Protein AF-A0A7V5TQ21-F1 (afdb_monomer)

Structure (mmCIF, N/CA/C/O backbone):
data_AF-A0A7V5TQ21-F1
#
_entry.id   AF-A0A7V5TQ21-F1
#
loop_
_atom_site.group_PDB
_atom_site.id
_atom_site.type_symbol
_atom_site.label_atom_id
_atom_site.label_alt_id
_atom_site.label_comp_id
_atom_site.label_asym_id
_atom_site.label_entity_id
_atom_site.label_seq_id
_atom_site.pdbx_PDB_ins_code
_atom_site.Cartn_x
_atom_site.Cartn_y
_atom_site.Cartn_z
_atom_site.occupancy
_atom_site.B_iso_or_equiv
_atom_site.auth_seq_id
_atom_site.auth_comp_id
_atom_site.auth_asym_id
_atom_site.auth_atom_id
_atom_site.pdbx_PDB_model_num
ATOM 1 N N . MET A 1 1 ? -26.745 21.039 -50.184 1.00 44.84 1 MET A N 1
ATOM 2 C CA . MET A 1 1 ? -26.927 20.369 -48.879 1.00 44.84 1 MET A CA 1
ATOM 3 C C . MET A 1 1 ? -27.118 21.454 -47.841 1.00 44.84 1 MET A C 1
ATOM 5 O O . MET A 1 1 ? -26.270 22.330 -47.755 1.00 44.84 1 MET A O 1
ATOM 9 N N . ILE A 1 2 ? -28.263 21.457 -47.163 1.00 44.75 2 ILE A N 1
ATOM 10 C CA . ILE A 1 2 ? -28.636 22.463 -46.163 1.00 44.75 2 ILE A CA 1
ATOM 11 C C . ILE A 1 2 ? -28.359 21.824 -44.801 1.00 44.75 2 ILE A C 1
ATOM 13 O O . ILE A 1 2 ? -28.894 20.752 -44.529 1.00 44.75 2 ILE A O 1
ATOM 17 N N . TYR A 1 3 ? -27.494 22.431 -43.990 1.00 41.62 3 TYR A N 1
ATOM 18 C CA . TYR A 1 3 ? -27.211 21.963 -42.631 1.00 41.62 3 TYR A CA 1
ATOM 19 C C . TYR A 1 3 ? -28.225 22.568 -41.651 1.00 41.62 3 TYR A C 1
ATOM 21 O O . TYR A 1 3 ? -28.534 23.758 -41.734 1.00 41.62 3 TYR A O 1
ATOM 29 N N . LEU A 1 4 ? -28.755 21.742 -40.744 1.00 55.69 4 LEU A N 1
ATOM 30 C CA . LEU A 1 4 ? -29.615 22.168 -39.635 1.00 55.69 4 LEU A CA 1
ATOM 31 C C . LEU A 1 4 ? -28.774 22.829 -38.522 1.00 55.69 4 LEU A C 1
ATOM 33 O O . LEU A 1 4 ? -27.624 22.436 -38.316 1.00 55.69 4 LEU A O 1
ATOM 37 N N . PRO A 1 5 ? -29.322 23.816 -37.788 1.00 48.81 5 PRO A N 1
ATOM 38 C CA . PRO A 1 5 ? -28.590 24.536 -36.754 1.00 48.81 5 PRO A CA 1
ATOM 39 C C . PRO A 1 5 ? -28.497 23.677 -35.487 1.00 48.81 5 PRO A C 1
ATOM 41 O O . PRO A 1 5 ? -29.486 23.503 -34.780 1.00 48.81 5 PRO A O 1
ATOM 44 N N . GLY A 1 6 ? -27.315 23.134 -35.194 1.00 55.47 6 GLY A N 1
ATOM 45 C CA . GLY A 1 6 ? -27.081 22.434 -33.926 1.00 55.47 6 GLY A CA 1
ATOM 46 C C . GLY A 1 6 ? -25.850 21.538 -33.871 1.00 55.47 6 GLY A C 1
ATOM 47 O O . GLY A 1 6 ? -25.291 21.369 -32.796 1.00 55.47 6 GLY A O 1
ATOM 48 N N . GLU A 1 7 ? -25.373 21.022 -35.000 1.00 51.03 7 GLU A N 1
ATOM 49 C CA . GLU A 1 7 ? -24.188 20.159 -35.021 1.00 51.03 7 GLU A CA 1
ATOM 50 C C . GLU A 1 7 ? -23.176 20.728 -36.010 1.00 51.03 7 GLU A C 1
ATOM 52 O O . GLU A 1 7 ? -23.220 20.477 -37.215 1.00 51.03 7 GLU A O 1
ATOM 57 N N . ALA A 1 8 ? -22.272 21.561 -35.491 1.00 57.22 8 ALA A N 1
ATOM 58 C CA . ALA A 1 8 ? -21.038 21.849 -36.200 1.00 57.22 8 ALA A CA 1
ATOM 59 C C . ALA A 1 8 ? -20.280 20.518 -36.369 1.00 57.22 8 ALA A C 1
ATOM 61 O O . ALA A 1 8 ? -20.129 19.799 -35.379 1.00 57.22 8 ALA A O 1
ATOM 62 N N . PRO A 1 9 ? -19.815 20.159 -37.579 1.00 56.31 9 PRO A N 1
ATOM 63 C CA . PRO A 1 9 ? -18.968 18.987 -37.734 1.00 56.31 9 PRO A CA 1
ATOM 64 C C . PRO A 1 9 ? -17.712 19.191 -36.883 1.00 56.31 9 PRO A C 1
ATOM 66 O O . PRO A 1 9 ? -17.062 20.234 -36.992 1.00 56.31 9 PRO A O 1
ATOM 69 N N . GLU A 1 10 ? -17.406 18.222 -36.012 1.00 54.66 10 GLU A N 1
ATOM 70 C CA . GLU A 1 10 ? -16.180 18.235 -35.212 1.00 54.66 10 GLU A CA 1
ATOM 71 C C . GLU A 1 10 ? -14.998 18.519 -36.148 1.00 54.66 10 GLU A C 1
ATOM 73 O O . GLU A 1 10 ? -14.803 17.844 -37.164 1.00 54.66 10 GLU A O 1
ATOM 78 N N . SER A 1 11 ? -14.241 19.575 -35.843 1.00 54.72 11 SER A N 1
ATOM 79 C CA . SER A 1 11 ? -13.080 19.961 -36.636 1.00 54.72 11 SER A CA 1
ATOM 80 C C . SER A 1 11 ? -12.112 18.782 -36.709 1.00 54.72 11 SER A C 1
ATOM 82 O O . SER A 1 11 ? -11.866 18.111 -35.706 1.00 54.72 11 SER A O 1
ATOM 84 N N . ALA A 1 12 ? -11.496 18.551 -37.871 1.00 55.75 12 ALA A N 1
ATOM 85 C CA . ALA A 1 12 ? -10.450 17.536 -38.023 1.00 55.75 12 ALA A CA 1
ATOM 86 C C . ALA A 1 12 ? -9.319 17.698 -36.980 1.00 55.75 12 ALA A C 1
ATOM 88 O O . ALA A 1 12 ? -8.661 16.724 -36.618 1.00 55.75 12 ALA A O 1
ATOM 89 N N . ALA A 1 13 ? -9.134 18.912 -36.444 1.00 55.78 13 ALA A N 1
ATOM 90 C CA . ALA A 1 13 ? -8.206 19.195 -35.355 1.00 55.78 13 ALA A CA 1
ATOM 91 C C . ALA A 1 13 ? -8.653 18.626 -33.992 1.00 55.78 13 ALA A C 1
ATOM 93 O O . ALA A 1 13 ? -7.802 18.207 -33.208 1.00 55.78 13 ALA A O 1
ATOM 94 N N . ASP A 1 14 ? -9.955 18.577 -33.703 1.00 57.03 14 ASP A N 1
ATOM 95 C CA . ASP A 1 14 ? -10.492 18.025 -32.451 1.00 57.03 14 ASP A CA 1
ATOM 96 C C . ASP A 1 14 ? -10.516 16.493 -32.479 1.00 57.03 14 ASP A C 1
ATOM 98 O O . ASP A 1 14 ? -10.143 15.847 -31.497 1.00 57.03 14 ASP A O 1
ATOM 102 N N . LEU A 1 15 ? -10.814 15.903 -33.642 1.00 56.75 15 LEU A N 1
ATOM 103 C CA . LEU A 1 15 ? -10.627 14.469 -33.889 1.00 56.75 15 LEU A CA 1
ATOM 104 C C . LEU A 1 15 ? -9.149 14.067 -33.772 1.00 56.75 15 LEU A C 1
ATOM 106 O O . LEU A 1 15 ? -8.842 13.055 -33.144 1.00 56.75 15 LEU A O 1
ATOM 110 N N . GLY A 1 16 ? -8.233 14.885 -34.303 1.00 53.00 16 GLY A N 1
ATOM 111 C CA . GLY A 1 16 ? -6.788 14.672 -34.193 1.00 53.00 16 GLY A CA 1
ATOM 112 C C . GLY A 1 16 ? -6.287 14.706 -32.748 1.00 53.00 16 GLY A C 1
ATOM 113 O O . GLY A 1 16 ? -5.560 13.808 -32.335 1.00 53.00 16 GLY A O 1
ATOM 114 N N . LYS A 1 17 ? -6.729 15.677 -31.938 1.00 57.66 17 LYS A N 1
ATOM 115 C CA . LYS A 1 17 ? -6.376 15.755 -30.507 1.00 57.66 17 LYS A CA 1
ATOM 116 C C . LYS A 1 17 ? -6.920 14.576 -29.703 1.00 57.66 17 LYS A C 1
ATOM 118 O O . LYS A 1 17 ? -6.204 14.042 -28.865 1.00 57.66 17 LYS A O 1
ATOM 123 N N . LYS A 1 18 ? -8.155 14.150 -29.981 1.00 54.09 18 LYS A N 1
ATOM 124 C CA . LYS A 1 18 ? -8.818 13.020 -29.309 1.00 54.09 18 LYS A CA 1
ATOM 125 C C . LYS A 1 18 ? -8.227 11.667 -29.715 1.00 54.09 18 LYS A C 1
ATOM 127 O O . LYS A 1 18 ? -8.205 10.739 -28.910 1.00 54.09 18 LYS A O 1
ATOM 132 N N . ALA A 1 19 ? -7.745 11.548 -30.953 1.00 55.03 19 ALA A N 1
ATOM 133 C CA . ALA A 1 19 ? -7.009 10.382 -31.431 1.00 55.03 19 ALA A CA 1
ATOM 134 C C . ALA A 1 19 ? -5.595 10.335 -30.839 1.00 55.03 19 ALA A C 1
ATOM 136 O O . ALA A 1 19 ? -5.189 9.290 -30.344 1.00 55.03 19 ALA A O 1
ATOM 137 N N . LEU A 1 20 ? -4.883 11.467 -30.805 1.00 51.78 20 LEU A N 1
ATOM 138 C CA . LEU A 1 20 ? -3.565 11.568 -30.175 1.00 51.78 20 LEU A CA 1
ATOM 139 C C . LEU A 1 20 ? -3.631 11.291 -28.672 1.00 51.78 20 LEU A C 1
ATOM 141 O O . LEU A 1 20 ? -2.821 10.514 -28.190 1.00 51.78 20 LEU A O 1
ATOM 145 N N . SER A 1 21 ? -4.622 11.819 -27.943 1.00 52.25 21 SER A N 1
ATOM 146 C CA . SER A 1 21 ? -4.799 11.484 -26.523 1.00 52.25 21 SER A CA 1
ATOM 147 C C . SER A 1 21 ? -5.076 9.994 -26.320 1.00 52.25 21 SER A C 1
ATOM 149 O O . SER A 1 21 ? -4.562 9.409 -25.384 1.00 52.25 21 SER A O 1
ATOM 151 N N . LYS A 1 22 ? -5.817 9.348 -27.232 1.00 52.22 22 LYS A N 1
ATOM 152 C CA . LYS A 1 22 ? -6.052 7.894 -27.200 1.00 52.22 22 LYS A CA 1
ATOM 153 C C . LYS A 1 22 ? -4.806 7.057 -27.494 1.00 52.22 22 LYS A C 1
ATOM 155 O O . LYS A 1 22 ? -4.718 5.949 -26.988 1.00 52.22 22 LYS A O 1
ATOM 160 N N . ILE A 1 23 ? -3.903 7.557 -28.338 1.00 50.41 23 ILE A N 1
ATOM 161 C CA . ILE A 1 23 ? -2.644 6.885 -28.695 1.00 50.41 23 ILE A CA 1
ATOM 162 C C . ILE A 1 23 ? -1.596 7.095 -27.594 1.00 50.41 23 ILE A C 1
ATOM 164 O O . ILE A 1 23 ? -0.849 6.176 -27.299 1.00 50.41 23 ILE A O 1
ATOM 168 N N . LEU A 1 24 ? -1.569 8.272 -26.962 1.00 52.09 24 LEU A N 1
ATOM 169 C CA . LEU A 1 24 ? -0.703 8.566 -25.816 1.00 52.09 24 LEU A CA 1
ATOM 170 C C . LEU A 1 24 ? -1.164 7.884 -24.513 1.00 52.09 24 LEU A C 1
ATOM 172 O O . LEU A 1 24 ? -0.324 7.605 -23.668 1.00 52.09 24 LEU A O 1
ATOM 176 N N . ASP A 1 25 ? -2.463 7.606 -24.345 1.00 52.41 25 ASP A N 1
ATOM 177 C CA . ASP A 1 25 ? -3.004 6.904 -23.162 1.00 52.41 25 ASP A CA 1
ATOM 178 C C . ASP A 1 25 ? -2.969 5.367 -23.270 1.00 52.41 25 ASP A C 1
ATOM 180 O O . ASP A 1 25 ? -3.323 4.682 -22.308 1.00 52.41 25 ASP A O 1
ATOM 184 N N . GLN A 1 26 ? -2.595 4.800 -24.420 1.00 46.12 26 GLN A N 1
ATOM 185 C CA . GLN A 1 26 ? -2.420 3.354 -24.554 1.00 46.12 26 GLN A CA 1
ATOM 186 C C . GLN A 1 26 ? -0.938 3.013 -24.395 1.00 46.12 26 GLN A C 1
ATOM 188 O O . GLN A 1 26 ? -0.157 3.386 -25.274 1.00 46.12 26 GLN A O 1
ATOM 193 N N . PRO A 1 27 ? -0.531 2.303 -23.323 1.00 48.00 27 PRO A N 1
ATOM 194 C CA . PRO A 1 27 ? 0.806 1.742 -23.289 1.00 48.00 27 PRO A CA 1
ATOM 195 C C . PRO A 1 27 ? 0.923 0.788 -24.489 1.00 48.00 27 PRO A C 1
ATOM 197 O O . PRO A 1 27 ? 0.002 -0.004 -24.732 1.00 48.00 27 PRO A O 1
ATOM 200 N N . PRO A 1 28 ? 1.976 0.893 -25.316 1.00 51.97 28 PRO A N 1
ATOM 201 C CA . PRO A 1 28 ? 2.191 -0.052 -26.401 1.00 51.97 28 PRO A CA 1
ATOM 202 C C . PRO A 1 28 ? 2.168 -1.471 -25.822 1.00 51.97 28 PRO A C 1
ATOM 204 O O . PRO A 1 28 ? 2.768 -1.717 -24.787 1.00 51.97 28 PRO A O 1
ATOM 207 N N . GLU A 1 29 ? 1.526 -2.434 -26.491 1.00 51.28 29 GLU A N 1
ATOM 208 C CA . GLU A 1 29 ? 1.431 -3.849 -26.055 1.00 51.28 29 GLU A CA 1
ATOM 209 C C . GLU A 1 29 ? 2.797 -4.511 -25.726 1.00 51.28 29 GLU A C 1
ATOM 211 O O . GLU A 1 29 ? 2.863 -5.611 -25.174 1.00 51.28 29 GLU A O 1
ATOM 216 N N . TYR A 1 30 ? 3.901 -3.842 -26.067 1.00 51.03 30 TYR A N 1
ATOM 217 C CA . TYR A 1 30 ? 5.268 -4.180 -25.683 1.00 51.03 30 TYR A CA 1
ATOM 218 C C . TYR A 1 30 ? 5.549 -4.015 -24.177 1.00 51.03 30 TYR A C 1
ATOM 220 O O . TYR A 1 30 ? 6.369 -4.749 -23.621 1.00 51.03 30 TYR A O 1
ATOM 228 N N . ASP A 1 31 ? 4.838 -3.107 -23.517 1.00 62.75 31 ASP A N 1
ATOM 229 C CA . ASP A 1 31 ? 5.055 -2.726 -22.126 1.00 62.75 31 ASP A CA 1
ATOM 230 C C . ASP A 1 31 ? 4.474 -3.734 -21.137 1.00 62.75 31 ASP A C 1
ATOM 232 O O . ASP A 1 31 ? 5.078 -3.987 -20.100 1.00 62.75 31 ASP A O 1
ATOM 236 N N . ASP A 1 32 ? 3.368 -4.401 -21.475 1.00 70.81 32 ASP A N 1
ATOM 237 C CA . ASP A 1 32 ? 2.7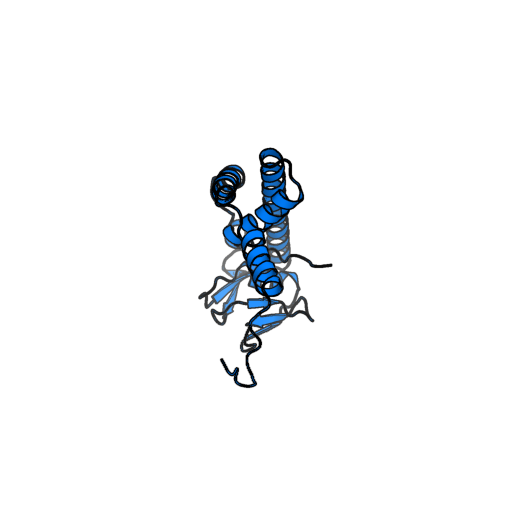15 -5.355 -20.572 1.00 70.81 32 ASP A CA 1
ATOM 238 C C . ASP A 1 32 ? 3.597 -6.566 -20.247 1.00 70.81 32 ASP A C 1
ATOM 240 O O . ASP A 1 32 ? 3.682 -6.989 -19.092 1.00 70.81 32 ASP A O 1
ATOM 244 N N . ARG A 1 33 ? 4.302 -7.103 -21.250 1.00 77.81 33 ARG A N 1
ATOM 245 C CA . ARG A 1 33 ? 5.232 -8.231 -21.060 1.00 77.81 33 ARG A CA 1
ATOM 246 C C . ARG A 1 33 ? 6.456 -7.826 -20.253 1.00 77.81 33 ARG A C 1
ATOM 248 O O . ARG A 1 33 ? 6.966 -8.620 -19.463 1.00 77.81 33 ARG A O 1
ATOM 255 N N . LEU A 1 34 ? 6.940 -6.604 -20.471 1.00 80.56 34 LEU A N 1
ATOM 256 C CA . LEU A 1 34 ? 8.032 -6.046 -19.688 1.00 80.56 34 LEU A CA 1
ATOM 257 C C . LEU A 1 34 ? 7.596 -5.869 -18.232 1.00 80.56 34 LEU A C 1
ATOM 259 O O . LEU A 1 34 ? 8.331 -6.244 -17.322 1.00 80.56 34 LEU A O 1
ATOM 263 N N . LEU A 1 35 ? 6.376 -5.380 -18.023 1.00 80.56 35 LEU A N 1
ATOM 264 C CA . LEU A 1 35 ? 5.775 -5.214 -16.711 1.00 80.56 35 LEU A CA 1
ATOM 265 C C . LEU A 1 35 ? 5.662 -6.554 -15.984 1.00 80.56 35 LEU A C 1
ATOM 267 O O . LEU A 1 35 ? 6.130 -6.670 -14.859 1.00 80.56 35 LEU A O 1
ATOM 271 N N . GLU A 1 36 ? 5.104 -7.584 -16.624 1.00 82.06 36 GLU A N 1
ATOM 272 C CA . GLU A 1 36 ? 5.009 -8.932 -16.046 1.00 82.06 36 GLU A CA 1
ATOM 273 C C . GLU A 1 36 ? 6.383 -9.495 -15.677 1.00 82.06 36 GLU A C 1
ATOM 275 O O . GLU A 1 36 ? 6.550 -10.067 -14.597 1.00 82.06 36 GLU A O 1
ATOM 280 N N . LYS A 1 37 ? 7.386 -9.279 -16.535 1.00 83.44 37 LYS A N 1
ATOM 281 C CA . LYS A 1 37 ? 8.762 -9.687 -16.259 1.00 83.44 37 LYS A CA 1
ATOM 282 C C . LYS A 1 37 ? 9.310 -8.979 -15.020 1.00 83.44 37 LYS A C 1
ATOM 284 O O . LYS A 1 37 ? 9.765 -9.651 -14.098 1.00 83.44 37 LYS A O 1
ATOM 289 N N . VAL A 1 38 ? 9.210 -7.652 -14.956 1.00 84.00 38 VAL A N 1
ATOM 290 C CA . VAL A 1 38 ? 9.663 -6.869 -13.796 1.00 84.00 38 VAL A CA 1
ATOM 291 C C . VAL A 1 38 ? 8.909 -7.275 -12.529 1.00 84.00 38 VAL A C 1
ATOM 293 O O . VAL A 1 38 ? 9.529 -7.469 -11.490 1.00 84.00 38 VAL A O 1
ATOM 296 N N . LEU A 1 39 ? 7.595 -7.489 -12.607 1.00 81.69 39 LEU A N 1
ATOM 297 C CA . LEU A 1 39 ? 6.786 -7.949 -11.477 1.00 81.69 39 LEU A CA 1
ATOM 298 C C . LEU A 1 39 ? 7.248 -9.318 -10.963 1.00 81.69 39 LEU A C 1
ATOM 300 O O . LEU A 1 39 ? 7.349 -9.505 -9.752 1.00 81.69 39 LEU A O 1
ATOM 304 N N . SER A 1 40 ? 7.587 -10.246 -11.862 1.00 82.31 40 SER A N 1
ATOM 305 C CA . SER A 1 40 ? 8.132 -11.557 -11.487 1.00 82.31 40 SER A CA 1
ATOM 306 C C . SER A 1 40 ? 9.544 -11.486 -10.888 1.00 82.31 40 SER A C 1
ATOM 308 O O . SER A 1 40 ? 9.905 -12.333 -10.075 1.00 82.31 40 SER A O 1
ATOM 310 N N . GLU A 1 41 ? 10.334 -10.469 -11.247 1.00 82.31 41 GLU A N 1
ATOM 311 C CA . GLU A 1 41 ? 11.673 -10.232 -10.693 1.00 82.31 41 GLU A CA 1
ATOM 312 C C . GLU A 1 41 ? 11.619 -9.548 -9.317 1.00 82.31 41 GLU A C 1
ATOM 314 O O . GLU A 1 41 ? 12.407 -9.879 -8.431 1.00 82.31 41 GLU A O 1
ATOM 319 N N . VAL A 1 42 ? 10.698 -8.597 -9.134 1.00 82.00 42 VAL A N 1
ATOM 320 C CA . VAL A 1 42 ? 10.558 -7.792 -7.908 1.00 82.00 42 VAL A CA 1
ATOM 321 C C . VAL A 1 42 ? 9.764 -8.535 -6.829 1.00 82.00 42 VAL A C 1
ATOM 323 O O . VAL A 1 42 ? 10.092 -8.450 -5.646 1.00 82.00 42 VAL A O 1
ATOM 326 N N . ALA A 1 43 ? 8.732 -9.286 -7.216 1.00 77.69 43 ALA A N 1
ATOM 327 C CA . ALA A 1 43 ? 7.866 -10.030 -6.305 1.00 77.69 43 ALA A CA 1
ATOM 328 C C . ALA A 1 43 ? 7.640 -11.474 -6.804 1.00 77.69 43 ALA A C 1
ATOM 330 O O . ALA A 1 43 ? 6.527 -11.819 -7.209 1.00 77.69 43 ALA A O 1
ATOM 331 N N . PRO A 1 44 ? 8.670 -12.343 -6.755 1.00 72.69 44 PRO A N 1
ATOM 332 C CA . PRO A 1 44 ? 8.595 -13.705 -7.297 1.00 72.69 44 PRO A CA 1
ATOM 333 C C . PRO A 1 44 ? 7.559 -14.593 -6.591 1.00 72.69 44 PRO A C 1
ATOM 335 O O . PRO A 1 44 ? 6.955 -15.455 -7.223 1.00 72.69 44 PRO A O 1
ATOM 338 N N . GLU A 1 45 ? 7.323 -14.371 -5.296 1.00 72.94 45 GLU A N 1
ATOM 339 C CA . GLU A 1 45 ? 6.324 -15.104 -4.496 1.00 72.94 45 GLU A CA 1
ATOM 340 C C . GLU A 1 45 ? 4.979 -14.361 -4.392 1.00 72.94 45 GLU A C 1
ATOM 342 O O . GLU A 1 45 ? 4.077 -14.780 -3.668 1.00 72.94 45 GLU A O 1
ATOM 347 N N . GLY A 1 46 ? 4.824 -13.261 -5.134 1.00 72.25 46 GLY A N 1
ATOM 348 C CA . GLY A 1 46 ? 3.696 -12.345 -5.012 1.00 72.25 46 GLY A CA 1
ATOM 349 C C . GLY A 1 46 ? 3.911 -11.264 -3.951 1.00 72.25 46 GLY A C 1
ATOM 350 O O . GLY A 1 46 ? 4.894 -11.247 -3.208 1.00 72.25 46 GLY A O 1
ATOM 351 N N . VAL A 1 47 ? 2.991 -10.298 -3.918 1.00 80.38 47 VAL A N 1
ATOM 352 C CA . VAL A 1 47 ? 3.048 -9.188 -2.960 1.00 80.38 47 VAL A CA 1
ATOM 353 C C . VAL A 1 47 ? 2.557 -9.613 -1.586 1.00 80.38 47 VAL A C 1
ATOM 355 O O . VAL A 1 47 ? 1.550 -10.311 -1.461 1.00 80.38 47 VAL A O 1
ATOM 358 N N . LYS A 1 48 ? 3.243 -9.130 -0.547 1.00 82.44 48 LYS A N 1
ATOM 359 C CA . LYS A 1 48 ? 2.815 -9.329 0.839 1.00 82.44 48 LYS A CA 1
ATOM 360 C C . LYS A 1 48 ? 1.430 -8.734 1.053 1.00 82.44 48 LYS A C 1
ATOM 362 O O . LYS A 1 48 ? 1.157 -7.592 0.675 1.00 82.44 48 LYS A O 1
ATOM 367 N N . THR A 1 49 ? 0.565 -9.501 1.695 1.00 80.12 49 THR A N 1
ATOM 368 C CA . THR A 1 49 ? -0.815 -9.125 1.961 1.00 80.12 49 THR A CA 1
ATOM 369 C C . THR A 1 49 ? -0.945 -8.430 3.307 1.00 80.12 49 THR A C 1
ATOM 371 O O . THR A 1 49 ? -0.537 -8.925 4.354 1.00 80.12 49 THR A O 1
ATOM 374 N N . PHE A 1 50 ? -1.548 -7.246 3.289 1.00 82.69 50 PHE A N 1
ATOM 375 C CA . PHE A 1 50 ? -1.925 -6.560 4.514 1.00 82.69 50 PHE A CA 1
ATOM 376 C C . PHE A 1 50 ? -3.316 -7.032 4.972 1.00 82.69 50 PHE A C 1
ATOM 378 O O . PHE A 1 50 ? -4.216 -7.148 4.132 1.00 82.69 50 PHE A O 1
ATOM 385 N N . PRO A 1 51 ? -3.543 -7.258 6.279 1.00 82.38 51 PRO A N 1
ATOM 386 C CA . PRO A 1 51 ? -2.621 -7.055 7.403 1.00 82.38 51 PRO A CA 1
ATOM 387 C C . PRO A 1 51 ? -1.785 -8.286 7.797 1.00 82.38 51 PRO A C 1
ATOM 389 O O . PRO A 1 51 ? -0.882 -8.144 8.619 1.00 82.38 51 PRO A O 1
ATOM 392 N N . ASP A 1 52 ? -2.068 -9.465 7.240 1.00 81.69 52 ASP A N 1
ATOM 393 C CA . ASP A 1 52 ? -1.554 -10.755 7.725 1.00 81.69 52 ASP A CA 1
ATOM 394 C C . ASP A 1 52 ? -0.015 -10.848 7.732 1.00 81.69 52 ASP A C 1
ATOM 396 O O . ASP A 1 52 ? 0.568 -11.245 8.738 1.00 81.69 52 ASP A O 1
ATOM 400 N N . ASP A 1 53 ? 0.660 -10.389 6.673 1.00 83.31 53 ASP A N 1
ATOM 401 C CA . ASP A 1 53 ? 2.130 -10.433 6.554 1.00 83.31 53 ASP A CA 1
ATOM 402 C C . ASP A 1 53 ? 2.862 -9.362 7.385 1.00 83.31 53 ASP A C 1
ATOM 404 O O . ASP A 1 53 ? 4.093 -9.355 7.468 1.00 83.31 53 ASP A O 1
ATOM 408 N N . PHE A 1 54 ? 2.122 -8.419 7.973 1.00 85.12 54 PHE A N 1
ATOM 409 C CA . PHE A 1 54 ? 2.673 -7.274 8.710 1.00 85.12 54 PHE A CA 1
ATOM 410 C C . PHE A 1 54 ? 2.283 -7.274 10.193 1.00 85.12 54 PHE A C 1
ATOM 412 O O . PHE A 1 54 ? 2.790 -6.455 10.968 1.00 85.12 54 PHE A O 1
ATOM 419 N N . LEU A 1 55 ? 1.407 -8.194 10.599 1.00 83.00 55 LEU A N 1
ATOM 420 C CA . LEU A 1 55 ? 1.012 -8.418 11.981 1.00 83.00 55 LEU A CA 1
ATOM 421 C C . LEU A 1 55 ? 1.822 -9.556 12.602 1.00 83.00 55 LEU A C 1
ATOM 423 O O . LEU A 1 55 ? 1.438 -10.720 12.561 1.00 83.00 55 LEU A O 1
ATOM 427 N N . GLU A 1 56 ? 2.914 -9.206 13.271 1.00 72.31 56 GLU A N 1
ATOM 428 C CA . GLU A 1 56 ? 3.680 -10.161 14.073 1.00 72.31 56 GLU A CA 1
ATOM 429 C C . GLU A 1 56 ? 3.316 -10.039 15.557 1.00 72.31 56 GLU A C 1
ATOM 431 O O . GLU A 1 56 ? 3.443 -8.967 16.152 1.00 72.31 56 GLU A O 1
ATOM 436 N N . GLY A 1 57 ? 2.905 -11.153 16.171 1.00 65.06 57 GLY A N 1
ATOM 437 C CA . GLY A 1 57 ? 2.803 -11.275 17.630 1.00 65.06 57 GLY A CA 1
ATOM 438 C C . GLY A 1 57 ? 1.538 -10.706 18.281 1.00 65.06 57 GLY A C 1
ATOM 439 O O . GLY A 1 57 ? 1.538 -10.511 19.491 1.00 65.06 57 GLY A O 1
ATOM 440 N N . CYS A 1 58 ? 0.465 -10.454 17.524 1.00 66.56 58 CYS A N 1
ATOM 441 C CA . CYS A 1 58 ? -0.813 -10.015 18.094 1.00 66.56 58 CYS A CA 1
ATOM 442 C C . CYS A 1 58 ? -1.717 -11.221 18.404 1.00 66.56 58 CYS A C 1
ATOM 444 O O . CYS A 1 58 ? -2.086 -11.981 17.506 1.00 66.56 58 CYS A O 1
ATOM 446 N N . GLY A 1 59 ? -2.068 -11.409 19.679 1.00 66.44 59 GLY A N 1
ATOM 447 C CA . GLY A 1 59 ? -3.015 -12.444 20.099 1.00 66.44 59 GLY A CA 1
ATOM 448 C C . GLY A 1 59 ? -4.444 -12.111 19.662 1.00 66.44 59 GLY A C 1
ATOM 449 O O . GLY A 1 59 ? -4.830 -10.945 19.626 1.00 66.44 59 GLY A O 1
ATOM 450 N N . GLN A 1 60 ? -5.266 -13.125 19.366 1.00 67.62 60 GLN A N 1
ATOM 451 C CA . GLN A 1 60 ? -6.660 -12.910 18.936 1.00 67.62 60 GLN A CA 1
ATOM 452 C C . GLN A 1 60 ? -7.497 -12.097 19.946 1.00 67.62 60 GLN A C 1
ATOM 454 O O . GLN A 1 60 ? -8.411 -11.390 19.535 1.00 67.62 60 GLN A O 1
ATOM 459 N N . ASP A 1 61 ? -7.161 -12.151 21.238 1.00 71.25 61 ASP A N 1
ATOM 460 C CA . ASP A 1 61 ? -7.852 -11.425 22.320 1.00 71.25 61 ASP A CA 1
ATOM 461 C C . ASP A 1 61 ? -7.575 -9.900 22.314 1.00 71.25 61 ASP A C 1
ATOM 463 O O . ASP A 1 61 ? -8.348 -9.063 22.804 1.00 71.25 61 ASP A O 1
ATOM 467 N N . GLU A 1 62 ? -6.467 -9.504 21.688 1.00 80.31 62 GLU A N 1
ATOM 468 C CA . GLU A 1 62 ? -6.035 -8.112 21.567 1.00 80.31 62 GLU A CA 1
ATOM 469 C C . GLU A 1 62 ? -6.571 -7.436 20.302 1.00 80.31 62 GLU A C 1
ATOM 471 O O . GLU A 1 62 ? -6.290 -6.263 20.066 1.00 80.31 62 GLU A O 1
ATOM 476 N N . MET A 1 63 ? -7.375 -8.137 19.503 1.00 83.44 63 MET A N 1
ATOM 477 C CA . MET A 1 63 ? -7.996 -7.589 18.302 1.00 83.44 63 MET A CA 1
ATOM 478 C C . MET A 1 63 ? -9.424 -7.107 18.589 1.00 83.44 63 MET A C 1
ATOM 480 O O . MET A 1 63 ? -10.168 -7.690 19.376 1.00 83.44 63 MET A O 1
ATOM 484 N N . LEU A 1 64 ? -9.808 -6.006 17.952 1.00 84.19 64 LEU A N 1
ATOM 485 C CA . LEU A 1 64 ? -11.175 -5.506 17.867 1.00 84.19 64 LEU A CA 1
ATOM 486 C C . LEU A 1 64 ? -11.738 -5.847 16.497 1.00 84.19 64 LEU A C 1
ATOM 488 O O . LEU A 1 64 ? -11.080 -5.631 15.481 1.00 84.19 64 LEU A O 1
ATOM 492 N N . GLU A 1 65 ? -12.965 -6.347 16.473 1.00 86.69 65 GLU A N 1
ATOM 493 C CA . GLU A 1 65 ? -13.695 -6.545 15.229 1.00 86.69 65 GLU A CA 1
ATOM 494 C C . GLU A 1 65 ? -14.507 -5.291 14.899 1.00 86.69 65 GLU A C 1
ATOM 496 O O . GLU A 1 65 ? -15.275 -4.799 15.728 1.00 86.69 65 GLU A O 1
ATOM 501 N N . ILE A 1 66 ? -14.321 -4.763 13.691 1.00 85.12 66 ILE A N 1
ATOM 502 C 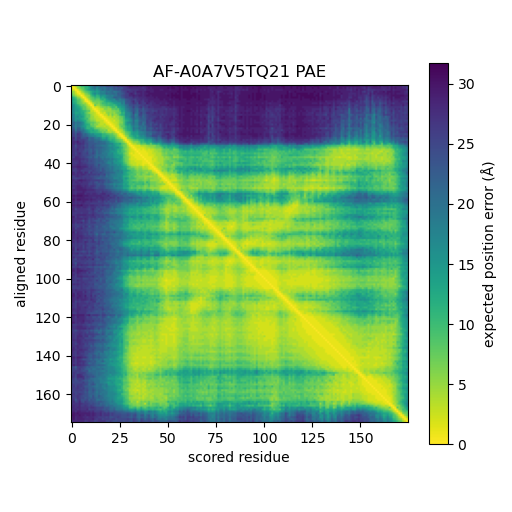CA . ILE A 1 66 ? -15.045 -3.600 13.178 1.00 85.12 66 ILE A CA 1
ATOM 503 C C . ILE A 1 66 ? -15.889 -4.055 11.995 1.00 85.12 66 ILE A C 1
ATOM 505 O O . ILE A 1 66 ? -15.361 -4.575 11.009 1.00 85.12 66 ILE A O 1
ATOM 509 N N . SER A 1 67 ? -17.198 -3.827 12.077 1.00 84.38 67 SER A N 1
ATOM 510 C CA . SER A 1 67 ? -18.115 -4.071 10.966 1.00 84.38 67 SER A CA 1
ATOM 511 C C . SER A 1 67 ? -17.948 -3.005 9.886 1.00 84.38 67 SER A C 1
ATOM 513 O O . SER A 1 67 ? -18.001 -1.804 10.161 1.00 84.38 67 SER A O 1
ATOM 515 N N . LEU A 1 68 ? -17.765 -3.451 8.648 1.00 84.75 68 LEU A N 1
ATOM 516 C CA . LEU A 1 68 ? -17.567 -2.609 7.477 1.00 84.75 68 LEU A CA 1
ATOM 517 C C . LEU A 1 68 ? -18.746 -2.732 6.506 1.00 84.75 68 LEU A C 1
ATOM 519 O O . LEU A 1 68 ? -19.397 -3.775 6.435 1.00 84.75 68 LEU A O 1
ATOM 523 N N . PRO A 1 69 ? -19.006 -1.693 5.697 1.00 80.25 69 PRO A N 1
ATOM 524 C CA . PRO A 1 69 ? -20.131 -1.668 4.764 1.00 80.25 69 PRO A CA 1
ATOM 525 C C . PRO A 1 69 ? -19.921 -2.537 3.508 1.00 80.25 69 PRO A C 1
ATOM 527 O O . PRO A 1 69 ? -20.752 -2.483 2.606 1.00 80.25 69 PRO A O 1
ATOM 530 N N . GLY A 1 70 ? -18.795 -3.255 3.378 1.00 78.62 70 GLY A N 1
ATOM 531 C CA . GLY A 1 70 ? -18.434 -4.027 2.177 1.00 78.62 70 GLY A CA 1
ATOM 532 C C . GLY A 1 70 ? -18.177 -3.188 0.916 1.00 78.62 70 GLY A C 1
ATOM 533 O O . GLY A 1 70 ? -17.942 -3.742 -0.157 1.00 78.62 70 GLY A O 1
ATOM 534 N N . THR A 1 71 ? -18.218 -1.858 1.028 1.00 80.50 71 THR A N 1
ATOM 535 C CA . THR A 1 71 ? -17.997 -0.901 -0.065 1.00 80.50 71 THR A CA 1
ATOM 536 C C . THR A 1 71 ? -16.605 -0.278 0.030 1.00 80.50 71 THR A C 1
ATOM 538 O O . THR A 1 71 ? -16.053 -0.219 1.127 1.00 80.50 71 THR A O 1
ATOM 541 N N . PRO A 1 72 ? -16.025 0.211 -1.086 1.00 80.50 72 PRO A N 1
ATOM 542 C CA . PRO A 1 72 ? -14.745 0.916 -1.071 1.00 80.50 72 PRO A CA 1
ATOM 543 C C . PRO A 1 72 ? -14.700 2.013 -0.000 1.00 80.50 72 PRO A C 1
ATOM 545 O O . PRO A 1 72 ? -15.583 2.875 0.063 1.00 80.50 72 PRO A O 1
ATOM 548 N N . LEU A 1 73 ? -13.669 1.937 0.844 1.00 84.00 73 LEU A N 1
ATOM 549 C CA . LEU A 1 73 ? -13.410 2.883 1.920 1.00 84.00 73 LEU A CA 1
ATOM 550 C C . LEU A 1 73 ? -12.306 3.848 1.510 1.00 84.00 73 LEU A C 1
ATOM 552 O O . LEU A 1 73 ? -11.288 3.445 0.949 1.00 84.00 73 LEU A O 1
ATOM 556 N N . GLU A 1 74 ? -12.507 5.112 1.848 1.00 84.56 74 GLU A N 1
ATOM 557 C CA . GLU A 1 74 ? -11.596 6.207 1.571 1.00 84.56 74 GLU A CA 1
ATOM 558 C C . GLU A 1 74 ? -11.382 7.022 2.848 1.00 84.56 74 GLU A C 1
ATOM 560 O O . GLU A 1 74 ? -12.277 7.186 3.681 1.00 84.56 74 GLU A O 1
ATOM 565 N N . MET A 1 75 ? -10.169 7.536 3.013 1.00 83.38 75 MET A N 1
ATOM 566 C CA . MET A 1 75 ? -9.874 8.509 4.064 1.00 83.38 75 MET A CA 1
ATOM 567 C C . MET A 1 75 ? -10.475 9.856 3.671 1.00 83.38 75 MET A C 1
ATOM 569 O O . MET A 1 75 ? -10.301 10.277 2.527 1.00 83.38 75 MET A O 1
ATOM 573 N N . ASP A 1 76 ? -11.095 10.545 4.624 1.00 82.25 76 ASP A N 1
ATOM 574 C CA . ASP A 1 76 ? -11.595 11.903 4.414 1.00 82.25 76 ASP A CA 1
ATOM 575 C C . ASP A 1 76 ? -10.448 12.851 4.012 1.00 82.25 76 ASP A C 1
ATOM 577 O O . ASP A 1 76 ? -9.328 12.768 4.522 1.00 82.25 76 ASP A O 1
ATOM 581 N N . SER A 1 77 ? -10.720 13.768 3.087 1.00 77.88 77 SER A N 1
ATOM 582 C CA . SER A 1 77 ? -9.749 14.775 2.646 1.00 77.88 77 SER A CA 1
ATOM 583 C C . SER A 1 77 ? -9.451 15.794 3.746 1.00 77.88 77 SER A C 1
ATOM 585 O O . SER A 1 77 ? -8.355 16.345 3.793 1.00 77.88 77 SER A O 1
ATOM 587 N N . ASN A 1 78 ? -10.416 16.033 4.639 1.00 77.81 78 ASN A N 1
ATOM 588 C CA . ASN A 1 78 ? -10.300 17.027 5.708 1.00 77.81 78 ASN A CA 1
ATOM 589 C C . ASN A 1 78 ? -9.758 16.448 7.021 1.00 77.81 78 ASN A C 1
ATOM 591 O O . ASN A 1 78 ? -9.409 17.205 7.925 1.00 77.81 78 ASN A O 1
ATOM 595 N N . SER A 1 79 ? -9.706 15.119 7.155 1.00 78.69 79 SER A N 1
ATOM 596 C CA . SER A 1 79 ? -9.301 14.460 8.393 1.00 78.69 79 SER A CA 1
ATOM 597 C C . SER A 1 79 ? -8.514 13.186 8.127 1.00 78.69 79 SER A C 1
ATOM 599 O O . SER A 1 79 ? -8.954 12.293 7.410 1.00 78.69 79 SER A O 1
ATOM 601 N N . GLN A 1 80 ? -7.360 13.058 8.782 1.00 79.81 80 GLN A N 1
ATOM 602 C CA . GLN A 1 80 ? -6.529 11.858 8.680 1.00 79.81 80 GLN A CA 1
ATOM 603 C C . GLN A 1 80 ? -7.012 10.699 9.566 1.00 79.81 80 GLN A C 1
ATOM 605 O O . GLN A 1 80 ? -6.432 9.617 9.521 1.00 79.81 80 GLN A O 1
ATOM 610 N N . THR A 1 81 ? -8.050 10.909 10.376 1.00 86.12 81 THR A N 1
ATOM 611 C CA . THR A 1 81 ? -8.601 9.897 11.292 1.00 86.12 81 THR A CA 1
ATOM 612 C C . THR A 1 81 ? -9.975 9.395 10.866 1.00 86.12 81 THR A C 1
ATOM 614 O O . THR A 1 81 ? -10.455 8.393 11.389 1.00 86.12 81 THR A O 1
ATOM 617 N N . THR A 1 82 ? -10.629 10.070 9.918 1.00 85.19 82 THR A N 1
ATOM 618 C CA . THR A 1 82 ? -11.978 9.705 9.481 1.00 85.19 82 THR A CA 1
ATOM 619 C C . THR A 1 82 ? -11.918 8.829 8.234 1.00 85.19 82 THR A C 1
ATOM 621 O O . THR A 1 82 ? -11.367 9.224 7.207 1.00 85.19 82 THR A O 1
ATOM 624 N N . VAL A 1 83 ? -12.520 7.645 8.317 1.00 84.38 83 VAL A N 1
ATOM 625 C CA . VAL A 1 83 ? -12.705 6.716 7.197 1.00 84.38 83 VAL A CA 1
ATOM 626 C C . VAL A 1 83 ? -14.166 6.762 6.770 1.00 84.38 83 VAL A C 1
ATOM 628 O O . VAL A 1 83 ? -15.070 6.644 7.598 1.00 84.38 83 VAL A O 1
ATOM 631 N N . THR A 1 84 ? -14.416 6.937 5.478 1.00 85.94 84 THR A N 1
ATOM 632 C CA . THR A 1 84 ? -15.764 7.039 4.911 1.00 85.94 84 THR A CA 1
ATOM 633 C C . THR A 1 84 ? -15.938 6.104 3.724 1.00 85.94 84 THR A C 1
ATOM 635 O O . THR A 1 84 ? -14.971 5.726 3.072 1.00 85.94 84 THR A O 1
ATOM 638 N N . SER A 1 85 ? -17.177 5.712 3.434 1.00 83.88 85 SER A N 1
ATOM 639 C CA . SER A 1 85 ? -17.499 5.090 2.143 1.00 83.88 85 SER A CA 1
ATOM 640 C C . SER A 1 85 ? -17.738 6.158 1.075 1.00 83.88 85 SER A C 1
ATOM 642 O O . SER A 1 85 ? -18.161 7.271 1.393 1.00 83.88 85 SER A O 1
ATOM 644 N N . GLN A 1 86 ? -17.566 5.807 -0.202 1.00 73.88 86 GLN A N 1
ATOM 645 C CA . GLN A 1 86 ? -17.796 6.720 -1.337 1.00 73.88 86 GLN A CA 1
ATOM 646 C C . GLN A 1 86 ? -19.181 7.389 -1.329 1.00 73.88 86 GLN A C 1
ATOM 648 O O . GLN A 1 86 ? -19.322 8.559 -1.674 1.00 73.88 86 GLN A O 1
ATOM 653 N N . LYS A 1 87 ? -20.217 6.666 -0.885 1.00 74.12 87 LYS A N 1
ATOM 654 C CA . LYS A 1 87 ? -21.587 7.196 -0.758 1.00 74.12 87 LYS A CA 1
ATOM 655 C C . LYS A 1 87 ? -21.876 7.843 0.605 1.00 74.12 87 LYS A C 1
ATOM 657 O O . LYS A 1 87 ? -23.018 8.184 0.889 1.00 74.12 87 LYS A O 1
ATOM 662 N N . ARG A 1 88 ? -20.861 7.986 1.467 1.00 70.31 88 ARG A N 1
ATOM 663 C CA . ARG A 1 88 ? -20.930 8.534 2.836 1.00 70.31 88 ARG A CA 1
ATOM 664 C C . ARG A 1 88 ? -21.960 7.865 3.759 1.00 70.31 88 ARG A C 1
ATOM 666 O O . ARG A 1 88 ? -22.304 8.419 4.796 1.00 70.31 88 ARG A O 1
ATOM 673 N N . HIS A 1 89 ? -22.417 6.657 3.431 1.00 76.06 89 HIS A N 1
ATOM 674 C CA . HIS A 1 89 ? 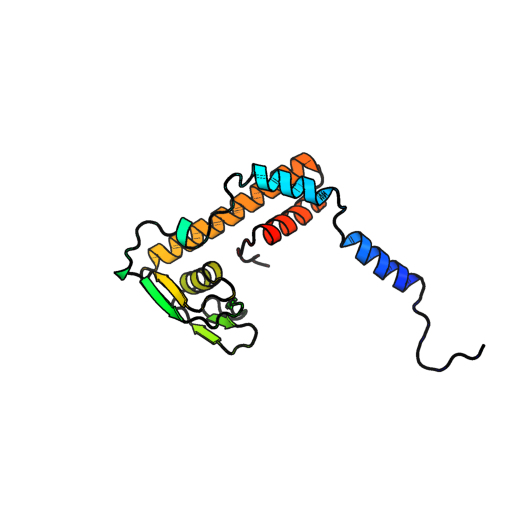-23.331 5.874 4.277 1.00 76.06 89 HIS A CA 1
ATOM 675 C C . HIS A 1 89 ? -22.631 5.214 5.470 1.00 76.06 89 HIS A C 1
ATOM 677 O O . HIS A 1 89 ? -23.279 4.677 6.359 1.00 76.06 89 HIS A O 1
ATOM 683 N N . PHE A 1 90 ? -21.301 5.255 5.480 1.00 82.81 90 PHE A N 1
ATOM 684 C CA . PHE A 1 90 ? -20.464 4.740 6.548 1.00 82.81 90 PHE A CA 1
ATOM 685 C C . PHE A 1 90 ? -19.426 5.794 6.890 1.00 82.81 90 PHE A C 1
ATOM 687 O O . PHE A 1 90 ? -18.793 6.347 5.985 1.00 82.81 90 PHE A O 1
ATOM 694 N N . ARG A 1 91 ? -19.267 6.045 8.186 1.00 85.25 91 ARG A N 1
ATOM 695 C CA . ARG A 1 91 ? -18.239 6.907 8.749 1.00 85.25 91 ARG A CA 1
ATOM 696 C C . ARG A 1 91 ? -17.698 6.232 10.000 1.00 85.25 91 ARG A C 1
ATOM 698 O O . ARG A 1 91 ? -18.457 5.962 10.925 1.00 85.25 91 ARG A O 1
ATOM 705 N N . TYR A 1 92 ? -16.399 5.991 10.008 1.00 86.12 92 TYR A N 1
ATOM 706 C CA . TYR A 1 92 ? -15.660 5.517 11.164 1.00 86.12 92 TYR A CA 1
ATOM 707 C C . TYR A 1 92 ? -14.661 6.593 11.571 1.00 86.12 92 TYR A C 1
ATOM 709 O O . TYR A 1 92 ? -13.901 7.089 10.738 1.00 86.12 92 TYR A O 1
ATOM 717 N N . GLU A 1 93 ? -14.683 6.972 12.841 1.00 88.62 93 GLU A N 1
ATOM 718 C CA . GLU A 1 93 ? -13.736 7.922 13.409 1.00 88.62 93 GLU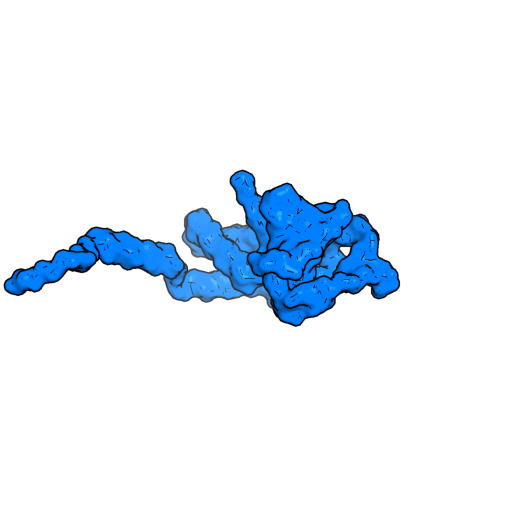 A CA 1
ATOM 719 C C . GLU A 1 93 ? -12.717 7.148 14.241 1.00 88.62 93 GLU A C 1
ATOM 721 O O . GLU A 1 93 ? -13.024 6.641 15.318 1.00 88.62 93 GLU A O 1
ATOM 726 N N . ALA A 1 94 ? -11.511 7.014 13.694 1.00 86.31 94 ALA A N 1
ATOM 727 C CA . ALA A 1 94 ? -10.412 6.346 14.365 1.00 86.31 94 ALA A CA 1
ATOM 728 C C . ALA A 1 94 ? -9.834 7.235 15.470 1.00 86.31 94 ALA A C 1
ATOM 730 O O . ALA A 1 94 ? -9.821 8.465 15.356 1.00 86.31 94 ALA A O 1
ATOM 731 N N . LYS A 1 95 ? -9.274 6.623 16.516 1.00 85.25 95 LYS A N 1
ATOM 732 C CA . LYS A 1 95 ? -8.596 7.373 17.584 1.00 85.25 95 LYS A CA 1
ATOM 733 C C . LYS A 1 95 ? -7.289 7.987 17.097 1.00 85.25 95 LYS A C 1
ATOM 735 O O . LYS A 1 95 ? -6.886 9.043 17.579 1.00 85.25 95 LYS A O 1
ATOM 740 N N . TYR A 1 96 ? -6.632 7.325 16.144 1.00 86.06 96 TYR A N 1
ATOM 741 C CA . TYR A 1 96 ? -5.335 7.728 15.612 1.00 86.06 96 TYR A CA 1
ATOM 742 C C . TYR A 1 96 ? -5.292 7.610 14.080 1.00 86.06 96 TYR A C 1
ATOM 744 O O . TYR A 1 96 ? -5.954 6.739 13.513 1.00 86.06 96 TYR A O 1
ATOM 752 N N . PRO A 1 97 ? -4.462 8.412 13.386 1.00 86.25 97 PRO A N 1
ATOM 753 C CA . PRO A 1 97 ? -4.298 8.297 11.934 1.00 86.25 97 PRO A CA 1
ATOM 754 C C . PRO A 1 97 ? -3.807 6.914 11.484 1.00 86.25 97 PRO A C 1
ATOM 756 O O . PRO A 1 97 ? -4.213 6.414 10.438 1.00 86.25 97 PRO A O 1
ATOM 759 N N . SER A 1 98 ? -2.962 6.268 12.291 1.00 86.88 98 SER A N 1
ATOM 760 C CA . SER A 1 98 ? -2.454 4.914 12.034 1.00 86.88 98 SER A CA 1
ATOM 761 C C . SER A 1 98 ? -3.577 3.883 11.986 1.00 86.88 98 SER A C 1
ATOM 763 O O . SER A 1 98 ? -3.578 3.010 11.129 1.00 86.88 98 SER A O 1
ATOM 765 N N . GLU A 1 99 ? -4.561 4.009 12.874 1.00 88.00 99 GLU A N 1
ATOM 766 C CA . GLU A 1 99 ? -5.727 3.127 12.910 1.00 88.00 99 GLU A CA 1
ATOM 767 C C . GLU A 1 99 ? -6.597 3.330 11.659 1.00 88.00 99 GLU A C 1
ATOM 769 O O . GLU A 1 99 ? -6.967 2.357 11.005 1.00 88.00 99 GLU A O 1
ATOM 774 N N . ALA A 1 100 ? -6.843 4.579 11.250 1.00 88.12 100 ALA A N 1
ATOM 775 C CA . ALA A 1 100 ? -7.572 4.868 10.012 1.00 88.12 100 ALA A CA 1
ATOM 776 C C . ALA A 1 100 ? -6.876 4.273 8.773 1.00 88.12 100 ALA A C 1
ATOM 778 O O . ALA A 1 100 ? -7.522 3.630 7.942 1.00 88.12 100 ALA A O 1
ATOM 779 N N . LYS A 1 101 ? -5.551 4.442 8.669 1.00 88.69 101 LYS A N 1
ATOM 780 C CA . LYS A 1 101 ? -4.741 3.846 7.595 1.00 88.69 101 LYS A CA 1
ATOM 781 C C . LYS A 1 101 ? -4.809 2.323 7.612 1.00 88.69 101 LYS A C 1
ATOM 783 O O . LYS A 1 101 ? -5.040 1.719 6.569 1.00 88.69 101 LYS A O 1
ATOM 788 N N . TYR A 1 102 ? -4.666 1.715 8.788 1.00 89.44 102 TYR A N 1
ATOM 789 C CA . TYR A 1 102 ? -4.764 0.269 8.954 1.00 89.44 102 TYR A CA 1
ATOM 790 C C . TYR A 1 102 ? -6.094 -0.262 8.406 1.00 89.44 102 TYR A C 1
ATOM 792 O O . TYR A 1 102 ? -6.098 -1.208 7.624 1.00 89.44 102 TYR A O 1
ATOM 800 N N . ILE A 1 103 ? -7.218 0.372 8.756 1.00 87.69 103 ILE A N 1
ATOM 801 C CA . ILE A 1 103 ? -8.554 -0.029 8.286 1.00 87.69 103 ILE A CA 1
ATOM 802 C C . ILE A 1 103 ? -8.635 0.014 6.756 1.00 87.69 103 ILE A C 1
ATOM 804 O O . ILE A 1 103 ? -9.151 -0.912 6.136 1.00 87.69 103 ILE A O 1
ATOM 808 N N . ILE A 1 104 ? -8.095 1.063 6.135 1.00 87.12 104 ILE A N 1
ATOM 809 C CA . ILE A 1 104 ? -8.102 1.225 4.674 1.00 87.12 104 ILE A CA 1
ATOM 810 C C . ILE A 1 104 ? -7.215 0.190 3.980 1.00 87.12 104 ILE A C 1
ATOM 812 O O . ILE A 1 104 ? -7.598 -0.338 2.931 1.00 87.12 104 ILE A O 1
ATOM 816 N N . TYR A 1 10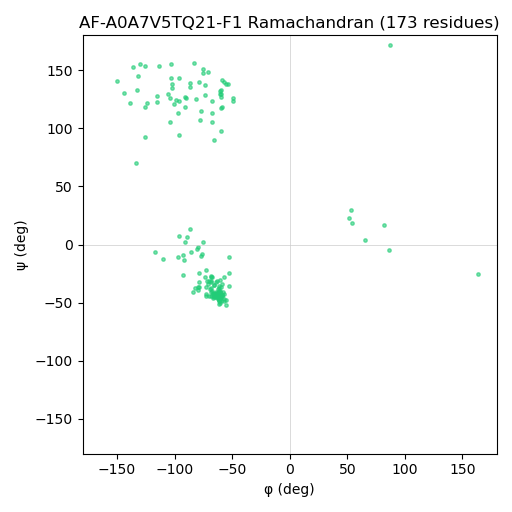5 ? -6.043 -0.101 4.542 1.00 87.00 105 TYR A N 1
ATOM 817 C CA . TYR A 1 105 ? -5.108 -1.073 3.978 1.00 87.00 105 TYR A CA 1
ATOM 818 C C . TYR A 1 105 ? -5.608 -2.511 4.162 1.00 87.00 105 TYR A C 1
ATOM 820 O O . TYR A 1 105 ? -5.472 -3.315 3.246 1.00 87.00 105 TYR A O 1
ATOM 828 N N . ALA A 1 106 ? -6.248 -2.821 5.293 1.00 85.88 106 ALA A N 1
ATOM 829 C CA . ALA A 1 106 ? -6.783 -4.153 5.589 1.00 85.88 106 ALA A CA 1
ATOM 830 C C . ALA A 1 106 ? -8.118 -4.448 4.889 1.00 85.88 106 ALA A C 1
ATOM 832 O O . ALA A 1 106 ? -8.461 -5.608 4.677 1.00 85.88 106 ALA A O 1
ATOM 833 N N . HIS A 1 107 ? -8.893 -3.419 4.538 1.00 85.69 107 HIS A N 1
ATOM 834 C CA . HIS A 1 107 ? -10.210 -3.591 3.932 1.00 85.69 107 HIS A CA 1
ATOM 835 C C . HIS A 1 107 ? -10.133 -4.192 2.520 1.00 85.69 107 HIS A C 1
ATOM 837 O O . HIS A 1 107 ? -9.569 -3.587 1.608 1.00 85.69 107 HIS A O 1
ATOM 843 N N . LYS A 1 108 ? -10.808 -5.315 2.272 1.00 80.56 108 LYS A N 1
ATOM 844 C CA . LYS A 1 108 ? -11.047 -5.842 0.915 1.00 80.56 108 LYS A CA 1
ATOM 845 C C . LYS A 1 108 ? -12.489 -5.563 0.477 1.00 80.56 108 LYS A C 1
ATOM 847 O O . LYS A 1 108 ? -13.406 -5.598 1.288 1.00 80.56 108 LYS A O 1
ATOM 852 N N . ILE A 1 109 ? -12.707 -5.263 -0.809 1.00 78.94 109 ILE A N 1
ATOM 853 C CA . ILE A 1 109 ? -14.064 -5.009 -1.332 1.00 78.94 109 ILE A CA 1
ATOM 854 C C . ILE A 1 109 ? -14.915 -6.269 -1.116 1.00 78.94 109 ILE A C 1
ATOM 856 O O . ILE A 1 109 ? -14.464 -7.371 -1.413 1.00 78.94 109 ILE A O 1
ATOM 860 N N . GLY A 1 110 ? -16.128 -6.105 -0.581 1.00 75.00 110 GLY A N 1
ATOM 861 C CA . GLY A 1 110 ? -17.001 -7.215 -0.187 1.00 75.00 110 GLY A CA 1
ATOM 862 C C . GLY A 1 110 ? -16.763 -7.748 1.231 1.00 75.00 110 GLY A C 1
ATOM 863 O O . GLY A 1 110 ? -17.532 -8.587 1.694 1.00 75.00 110 GLY A O 1
ATOM 864 N N . GLN A 1 111 ? -15.755 -7.250 1.952 1.00 81.31 111 GLN A N 1
ATOM 865 C CA . GLN A 1 111 ? -15.503 -7.638 3.336 1.00 81.31 111 GLN A CA 1
ATOM 866 C C . GLN A 1 111 ? -16.416 -6.870 4.299 1.00 81.31 111 GLN A C 1
ATOM 868 O O . GLN A 1 111 ? -16.438 -5.639 4.321 1.00 81.31 111 GLN A O 1
ATOM 873 N N . THR A 1 112 ? -17.156 -7.606 5.124 1.00 81.44 112 THR A N 1
ATOM 874 C CA . THR A 1 112 ? -18.136 -7.043 6.067 1.00 81.44 112 THR A CA 1
ATOM 875 C C . THR A 1 112 ? -17.596 -6.870 7.485 1.00 81.44 112 THR A C 1
ATOM 877 O O . THR A 1 112 ? -18.237 -6.215 8.303 1.00 81.44 112 THR A O 1
ATOM 880 N N . ALA A 1 113 ? -16.421 -7.424 7.789 1.00 85.44 113 ALA A N 1
ATOM 881 C CA . ALA A 1 113 ? -15.764 -7.287 9.084 1.00 85.44 113 ALA A CA 1
ATOM 882 C C . ALA A 1 113 ? -14.238 -7.344 8.944 1.00 85.44 113 ALA A C 1
ATOM 884 O O . ALA A 1 113 ? -13.707 -8.149 8.174 1.00 85.44 113 ALA A O 1
ATOM 885 N N . ILE A 1 114 ? -13.533 -6.507 9.704 1.00 86.94 114 ILE A N 1
ATOM 886 C CA . ILE A 1 114 ? -12.067 -6.526 9.812 1.00 86.94 114 ILE A CA 1
ATOM 887 C C . ILE A 1 114 ? -11.635 -6.626 11.268 1.00 86.94 114 ILE A C 1
ATOM 889 O O . ILE A 1 114 ? -12.336 -6.167 12.169 1.00 86.94 114 ILE A O 1
ATOM 893 N N . ARG A 1 115 ? -10.445 -7.186 11.482 1.00 87.19 115 ARG A N 1
ATOM 894 C CA . ARG A 1 115 ? -9.798 -7.254 12.790 1.00 87.19 115 ARG A CA 1
ATOM 895 C C . ARG A 1 115 ? -8.683 -6.223 12.881 1.00 87.19 115 ARG A C 1
ATOM 897 O O . ARG A 1 115 ? -7.794 -6.180 12.029 1.00 87.19 115 ARG A O 1
ATOM 904 N N . VAL A 1 116 ? -8.743 -5.402 13.918 1.00 86.75 116 VAL A N 1
ATOM 905 C CA . VAL A 1 116 ? -7.822 -4.293 14.165 1.00 86.75 116 VAL A CA 1
ATOM 906 C C . VAL A 1 116 ? -7.201 -4.475 15.550 1.00 86.75 116 VAL A C 1
ATOM 908 O O . VAL A 1 116 ? -7.945 -4.554 16.526 1.00 86.75 116 VAL A O 1
ATOM 911 N N . PRO A 1 117 ? -5.868 -4.558 15.681 1.00 86.31 117 PRO A N 1
ATOM 912 C CA . PRO A 1 117 ? -5.217 -4.598 16.987 1.00 86.31 117 PRO A CA 1
ATOM 913 C C . PRO A 1 117 ? -5.608 -3.409 17.875 1.00 86.31 117 PRO A C 1
ATOM 915 O O . PRO A 1 117 ? -5.648 -2.269 17.416 1.00 86.31 117 PRO A O 1
ATOM 918 N N . LYS A 1 118 ? -5.851 -3.660 19.164 1.00 84.31 118 LYS A N 1
ATOM 919 C CA . LYS A 1 118 ? -6.082 -2.619 20.184 1.00 84.31 118 LYS A CA 1
ATOM 920 C C . LYS A 1 118 ? -4.815 -1.817 20.468 1.00 84.31 118 LYS A C 1
ATOM 922 O O . LYS A 1 118 ? -4.900 -0.643 20.826 1.00 84.31 118 LYS A O 1
ATOM 927 N N . ASP A 1 119 ? -3.651 -2.456 20.346 1.00 86.31 119 ASP A N 1
ATOM 928 C CA . ASP A 1 119 ? -2.369 -1.815 20.610 1.00 86.31 119 ASP A CA 1
ATOM 929 C C . ASP A 1 119 ? -1.955 -0.907 19.444 1.00 86.31 119 ASP A C 1
ATOM 931 O O . ASP A 1 119 ? -1.646 -1.346 18.331 1.00 86.31 119 ASP A O 1
ATOM 935 N N . ASN A 1 120 ? -1.893 0.392 19.736 1.00 84.38 120 ASN A N 1
ATOM 936 C CA . ASN A 1 120 ? -1.461 1.419 18.798 1.00 84.38 120 ASN A CA 1
ATOM 937 C C . ASN A 1 120 ? -0.016 1.205 18.312 1.00 84.38 120 ASN A C 1
ATOM 939 O O . ASN A 1 120 ? 0.309 1.560 17.180 1.00 84.38 120 ASN A O 1
ATOM 943 N N . ARG A 1 121 ? 0.868 0.613 19.127 1.00 85.88 121 ARG A N 1
ATOM 944 C CA . ARG A 1 121 ? 2.253 0.337 18.710 1.00 85.88 121 ARG A CA 1
ATOM 945 C C . ARG A 1 121 ? 2.306 -0.700 17.596 1.00 85.88 121 ARG A C 1
ATOM 947 O O . ARG A 1 121 ? 3.051 -0.509 16.635 1.00 85.88 121 ARG A O 1
ATOM 954 N N . ILE A 1 122 ? 1.500 -1.755 17.709 1.00 86.75 122 ILE A N 1
ATOM 955 C CA . ILE A 1 122 ? 1.395 -2.812 16.698 1.00 86.75 122 ILE A CA 1
ATOM 956 C C . ILE A 1 122 ? 0.788 -2.236 15.418 1.00 86.75 122 ILE A C 1
ATOM 958 O O . ILE A 1 122 ? 1.359 -2.420 14.345 1.00 86.75 122 ILE A O 1
ATOM 962 N N . LEU A 1 123 ? -0.298 -1.460 15.535 1.00 87.62 123 LEU A N 1
ATOM 963 C CA . LEU A 1 123 ? -0.913 -0.761 14.401 1.00 87.62 123 LEU A CA 1
ATOM 964 C C . LEU A 1 123 ? 0.088 0.126 13.664 1.00 87.62 123 LEU A C 1
ATOM 966 O O . LEU A 1 123 ? 0.236 0.023 12.448 1.00 87.62 123 LEU A O 1
ATOM 970 N N . PHE A 1 124 ? 0.790 0.989 14.398 1.00 87.94 124 PHE A N 1
ATOM 971 C CA . PHE A 1 124 ? 1.766 1.900 13.818 1.00 87.94 124 PHE A CA 1
ATOM 972 C C . PHE A 1 124 ? 2.909 1.142 13.140 1.00 87.94 124 PHE A C 1
ATOM 974 O O . PHE A 1 124 ? 3.250 1.459 12.004 1.00 87.94 124 PHE A O 1
ATOM 981 N N . LYS A 1 125 ? 3.466 0.113 13.793 1.00 89.56 125 LYS A N 1
ATOM 982 C CA . LYS A 1 125 ? 4.531 -0.715 13.212 1.00 89.56 125 LYS A CA 1
ATOM 983 C C . LYS A 1 125 ? 4.058 -1.397 11.927 1.00 89.56 125 LYS A C 1
ATOM 985 O O . LYS A 1 125 ? 4.766 -1.322 10.931 1.00 89.56 125 LYS A O 1
ATOM 990 N N . ALA A 1 126 ? 2.871 -2.005 11.928 1.00 88.81 126 ALA A N 1
ATOM 991 C CA . ALA A 1 126 ? 2.318 -2.686 10.759 1.00 88.81 126 ALA A CA 1
ATOM 992 C C . ALA A 1 126 ? 2.114 -1.717 9.585 1.00 88.81 126 ALA A C 1
ATOM 994 O O . ALA A 1 126 ? 2.567 -1.987 8.474 1.00 88.81 126 ALA A O 1
ATOM 995 N N . VAL A 1 127 ? 1.495 -0.560 9.840 1.00 89.31 127 VAL A N 1
ATOM 996 C CA . VAL A 1 127 ? 1.256 0.476 8.824 1.00 89.31 127 VAL A CA 1
ATOM 997 C C . VAL A 1 127 ? 2.570 1.009 8.257 1.00 89.31 127 VAL A C 1
ATOM 999 O O . VAL A 1 127 ? 2.720 1.064 7.042 1.00 89.31 127 VAL A O 1
ATOM 1002 N N . VAL A 1 128 ? 3.538 1.356 9.109 1.00 89.69 128 VAL A N 1
ATOM 1003 C CA . VAL A 1 128 ? 4.839 1.881 8.664 1.00 89.69 128 VAL A CA 1
ATOM 1004 C C . VAL A 1 128 ? 5.627 0.832 7.884 1.00 89.69 128 VAL A C 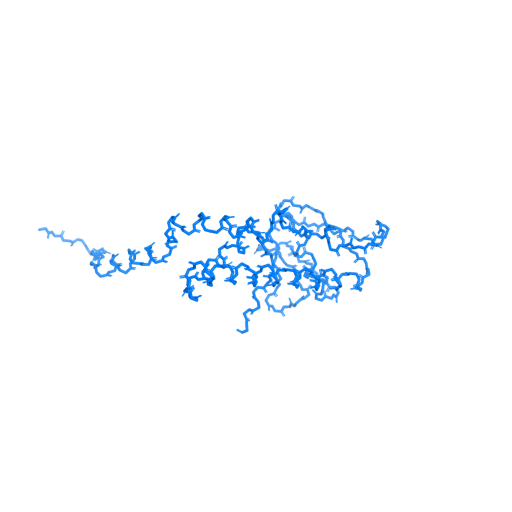1
ATOM 1006 O O . VAL A 1 128 ? 6.212 1.157 6.854 1.00 89.69 128 VAL A O 1
ATOM 1009 N N . SER A 1 129 ? 5.651 -0.420 8.344 1.00 89.31 129 SER A N 1
ATOM 1010 C CA . SER A 1 129 ? 6.318 -1.507 7.622 1.00 89.31 129 SER A CA 1
ATOM 1011 C C . SER A 1 129 ? 5.680 -1.759 6.256 1.00 89.31 129 SER A C 1
ATOM 1013 O O . SER A 1 129 ? 6.401 -1.994 5.291 1.00 89.31 129 SER A O 1
ATOM 1015 N N . TYR A 1 130 ? 4.352 -1.672 6.156 1.00 88.88 130 TYR A N 1
ATOM 1016 C CA . TYR A 1 130 ? 3.639 -1.810 4.889 1.00 88.88 130 TYR A CA 1
ATOM 1017 C C . TYR A 1 130 ? 3.902 -0.643 3.934 1.00 88.88 130 TYR A C 1
ATOM 1019 O O . TYR A 1 130 ? 4.167 -0.871 2.756 1.00 88.88 130 TYR A O 1
ATOM 1027 N N . GLU A 1 131 ? 3.883 0.598 4.426 1.00 87.75 131 GLU A N 1
ATOM 1028 C CA . GLU A 1 131 ? 4.201 1.779 3.612 1.00 87.75 131 GLU A CA 1
ATOM 1029 C C . GLU A 1 131 ? 5.630 1.700 3.064 1.00 87.75 131 GLU A C 1
ATOM 1031 O O . GLU A 1 131 ? 5.822 1.857 1.861 1.00 87.75 131 GLU A O 1
ATOM 1036 N N . LYS A 1 132 ? 6.605 1.340 3.909 1.00 89.44 132 LYS A N 1
ATOM 1037 C CA . LYS A 1 132 ? 7.990 1.102 3.476 1.00 89.44 132 LYS A CA 1
ATOM 1038 C C . LYS A 1 132 ? 8.097 -0.014 2.445 1.00 89.44 132 LYS A C 1
ATOM 1040 O O . LYS A 1 132 ? 8.795 0.142 1.457 1.00 89.44 132 LYS A O 1
ATOM 1045 N N . TYR A 1 133 ? 7.391 -1.124 2.652 1.00 88.31 133 TYR A N 1
ATOM 1046 C CA . TYR A 1 133 ? 7.372 -2.219 1.686 1.00 88.31 133 TYR A CA 1
ATOM 1047 C C . TYR A 1 133 ? 6.819 -1.770 0.326 1.00 88.31 133 TYR A C 1
ATOM 1049 O O . TYR A 1 133 ? 7.393 -2.101 -0.707 1.00 88.31 133 TYR A O 1
ATOM 1057 N N . CYS A 1 134 ? 5.739 -0.985 0.311 1.00 85.31 134 CYS A N 1
ATOM 1058 C CA . CYS A 1 134 ? 5.183 -0.448 -0.930 1.00 85.31 134 CYS A CA 1
ATOM 1059 C C . CYS A 1 134 ? 6.172 0.490 -1.636 1.00 85.31 134 CYS A C 1
ATOM 1061 O O . CYS A 1 134 ? 6.318 0.405 -2.854 1.00 85.31 134 CYS A O 1
ATOM 1063 N N . GLU A 1 135 ? 6.849 1.364 -0.885 1.00 87.44 135 GLU A N 1
ATOM 1064 C CA . GLU A 1 135 ? 7.885 2.254 -1.421 1.00 87.44 135 GLU A CA 1
ATOM 1065 C C . GLU A 1 135 ? 9.073 1.470 -1.990 1.00 87.44 135 GLU A C 1
ATOM 1067 O O . GLU A 1 135 ? 9.513 1.766 -3.100 1.00 87.44 135 GLU A O 1
ATOM 1072 N N . ASP A 1 136 ? 9.541 0.436 -1.291 1.00 88.75 136 ASP A N 1
ATOM 1073 C CA . ASP A 1 136 ? 10.637 -0.419 -1.751 1.00 88.75 136 ASP A CA 1
ATOM 1074 C C . ASP A 1 136 ? 10.264 -1.164 -3.038 1.00 88.75 136 ASP A C 1
ATOM 1076 O O . ASP A 1 136 ? 11.041 -1.165 -3.992 1.00 88.75 136 ASP A O 1
ATOM 1080 N N . ILE A 1 137 ? 9.065 -1.755 -3.109 1.00 86.56 137 ILE A N 1
ATOM 1081 C CA . ILE A 1 137 ? 8.577 -2.438 -4.318 1.00 86.56 137 ILE A CA 1
ATOM 1082 C C . ILE A 1 137 ? 8.459 -1.452 -5.478 1.00 86.56 137 ILE A C 1
ATOM 1084 O O . ILE A 1 137 ? 8.931 -1.737 -6.577 1.00 86.56 137 ILE A O 1
ATOM 1088 N N . ARG A 1 138 ? 7.885 -0.268 -5.238 1.00 86.44 138 ARG A N 1
ATOM 1089 C CA . ARG A 1 138 ? 7.802 0.797 -6.243 1.00 86.44 138 ARG A CA 1
ATOM 1090 C C . ARG A 1 138 ? 9.189 1.183 -6.749 1.00 86.44 138 ARG A C 1
ATOM 1092 O O . ARG A 1 138 ? 9.384 1.301 -7.956 1.00 86.44 138 ARG A O 1
ATOM 1099 N N . HIS A 1 139 ? 10.143 1.384 -5.843 1.00 88.19 139 HIS A N 1
ATOM 1100 C CA . HIS A 1 139 ? 11.502 1.775 -6.194 1.00 88.19 139 HIS A CA 1
ATOM 1101 C C . HIS A 1 139 ? 12.211 0.689 -7.008 1.00 88.19 139 HIS A C 1
ATOM 1103 O O . HIS A 1 139 ? 12.834 0.994 -8.021 1.00 88.19 139 HIS A O 1
ATOM 1109 N N . GLN A 1 140 ? 12.061 -0.580 -6.623 1.00 87.88 140 GLN A N 1
ATOM 1110 C CA . GLN A 1 140 ? 12.609 -1.705 -7.378 1.00 87.88 140 GLN A CA 1
ATOM 1111 C C . GLN A 1 140 ? 11.979 -1.824 -8.769 1.00 87.88 140 GLN A C 1
ATOM 1113 O O . GLN A 1 140 ? 12.711 -1.968 -9.746 1.00 87.88 140 GLN A O 1
ATOM 1118 N N . CYS A 1 141 ? 10.651 -1.701 -8.881 1.00 85.38 141 CYS A N 1
ATOM 1119 C CA . CYS A 1 141 ? 9.966 -1.668 -10.173 1.00 85.38 141 CYS A CA 1
ATOM 1120 C C . CYS A 1 141 ? 10.508 -0.539 -11.053 1.00 85.38 141 CYS A C 1
ATOM 1122 O O . CYS A 1 141 ? 10.874 -0.790 -12.196 1.00 85.38 141 CYS A O 1
ATOM 1124 N N . PHE A 1 142 ? 10.618 0.674 -10.509 1.00 86.06 142 PHE A N 1
ATOM 1125 C CA . PHE A 1 142 ? 11.135 1.826 -11.240 1.00 86.06 142 PHE A CA 1
ATOM 1126 C C . PHE A 1 142 ? 12.568 1.611 -11.727 1.00 86.06 142 PHE A C 1
ATOM 1128 O O . PHE A 1 142 ? 12.839 1.816 -12.904 1.00 86.06 142 PHE A O 1
ATOM 1135 N N . LEU A 1 143 ? 13.475 1.152 -10.858 1.00 88.38 143 LEU A N 1
ATOM 1136 C CA . LEU A 1 143 ? 14.866 0.895 -11.240 1.00 88.38 143 LEU A CA 1
ATOM 1137 C C . LEU A 1 143 ? 14.966 -0.155 -12.349 1.00 88.38 143 LEU A C 1
ATOM 1139 O O . LEU A 1 143 ? 15.695 0.049 -13.314 1.00 88.38 143 LEU A O 1
ATOM 1143 N N . ARG A 1 144 ? 14.208 -1.251 -12.251 1.00 86.75 144 ARG A N 1
ATOM 1144 C CA . ARG A 1 144 ? 14.197 -2.295 -13.285 1.00 86.75 144 ARG A CA 1
ATOM 1145 C C . ARG A 1 144 ? 13.625 -1.787 -14.598 1.00 86.75 144 ARG A C 1
ATOM 1147 O O . ARG A 1 144 ? 14.203 -2.029 -15.652 1.00 86.75 144 ARG A O 1
ATOM 1154 N N . LEU A 1 145 ? 12.513 -1.062 -14.548 1.00 84.56 145 LEU A N 1
ATOM 1155 C CA . LEU A 1 145 ? 11.914 -0.462 -15.736 1.00 84.56 145 LEU A CA 1
ATOM 1156 C C . LEU A 1 145 ? 12.865 0.545 -16.388 1.00 84.56 145 LEU A C 1
ATOM 1158 O O . LEU A 1 145 ? 12.978 0.546 -17.612 1.00 84.56 145 LEU A O 1
ATOM 1162 N N . LEU A 1 146 ? 13.613 1.309 -15.591 1.00 86.62 146 LEU A N 1
ATOM 1163 C CA . LEU A 1 146 ? 14.632 2.233 -16.080 1.00 86.62 146 LEU A CA 1
ATOM 1164 C C . LEU A 1 146 ? 15.808 1.499 -16.727 1.00 86.62 146 LEU A C 1
ATOM 1166 O O . LEU A 1 146 ? 16.248 1.902 -17.797 1.00 86.62 146 LEU A O 1
ATOM 1170 N N . GLU A 1 147 ? 16.274 0.392 -16.144 1.00 86.00 147 GLU A N 1
ATOM 1171 C CA . GLU A 1 147 ? 17.312 -0.461 -16.746 1.00 86.00 147 GLU A CA 1
ATOM 1172 C C . GLU A 1 147 ? 16.882 -1.021 -18.115 1.00 86.00 147 GLU A C 1
ATOM 1174 O O . GLU A 1 147 ? 17.705 -1.140 -19.026 1.00 86.00 147 GLU A O 1
ATOM 1179 N N . TYR A 1 148 ? 15.599 -1.357 -18.278 1.00 83.06 148 TYR A N 1
ATOM 1180 C CA . TYR A 1 148 ? 15.073 -1.933 -19.517 1.00 83.06 148 TYR A CA 1
ATOM 1181 C C . TYR A 1 148 ? 14.712 -0.895 -20.583 1.00 83.06 148 TYR A C 1
ATOM 1183 O O . TYR A 1 148 ? 14.965 -1.126 -21.766 1.00 83.06 148 TYR A O 1
ATOM 1191 N N . THR A 1 149 ? 14.110 0.225 -20.188 1.00 82.81 149 THR A N 1
ATOM 1192 C CA . THR A 1 149 ? 13.615 1.251 -21.120 1.00 82.81 149 THR A CA 1
ATOM 1193 C C . THR A 1 149 ? 14.641 2.352 -21.385 1.00 82.81 149 THR A C 1
ATOM 1195 O O . THR A 1 149 ? 14.621 2.942 -22.462 1.00 82.81 149 THR A O 1
ATOM 1198 N N . ASN A 1 150 ? 15.559 2.609 -20.441 1.00 81.75 150 ASN A N 1
ATOM 1199 C CA . ASN A 1 150 ? 16.453 3.777 -20.401 1.00 81.75 150 ASN A CA 1
ATOM 1200 C C . ASN A 1 150 ? 15.725 5.126 -20.554 1.00 81.75 150 ASN A C 1
ATOM 1202 O O . ASN A 1 150 ? 16.338 6.122 -20.939 1.00 81.75 150 ASN A O 1
ATOM 1206 N N . ASP A 1 151 ? 14.430 5.160 -20.244 1.00 81.19 151 ASP A N 1
ATOM 1207 C CA . ASP A 1 151 ? 13.577 6.339 -20.337 1.00 81.19 151 ASP A CA 1
ATOM 1208 C C . ASP A 1 151 ? 12.899 6.561 -18.981 1.00 81.19 151 ASP A C 1
ATOM 1210 O O . ASP A 1 151 ? 12.171 5.702 -18.476 1.00 81.19 151 ASP A O 1
ATOM 1214 N N . GLU A 1 152 ? 13.181 7.706 -18.363 1.00 84.25 152 GLU A N 1
ATOM 1215 C CA . GLU A 1 152 ? 12.679 8.061 -17.035 1.00 84.25 152 GLU A CA 1
ATOM 1216 C C . GLU A 1 152 ? 11.160 8.290 -17.034 1.00 84.25 152 GLU A C 1
ATOM 1218 O O . GLU A 1 152 ? 10.469 7.831 -16.119 1.00 84.25 152 GLU A O 1
ATOM 1223 N N . GLU A 1 153 ? 10.618 8.930 -18.075 1.00 81.44 153 GLU A N 1
ATOM 1224 C CA . GLU A 1 153 ? 9.187 9.239 -18.169 1.00 81.44 153 GLU A CA 1
ATOM 1225 C C . GLU A 1 153 ? 8.371 7.963 -18.380 1.00 81.44 153 GLU A C 1
ATOM 1227 O O . GLU A 1 153 ? 7.365 7.737 -17.693 1.00 81.44 153 GLU A O 1
ATOM 1232 N N . LEU A 1 154 ? 8.840 7.093 -19.279 1.00 80.25 154 LEU A N 1
ATOM 1233 C CA . LEU A 1 154 ? 8.202 5.803 -19.529 1.00 80.25 154 LEU A CA 1
ATOM 1234 C C . LEU A 1 154 ? 8.292 4.893 -18.295 1.00 80.25 154 LEU A C 1
ATOM 1236 O O . LEU A 1 154 ? 7.296 4.287 -17.900 1.00 80.25 154 LEU A O 1
ATOM 1240 N N . SER A 1 155 ? 9.446 4.852 -17.624 1.00 81.31 155 SER A N 1
ATOM 1241 C CA . SER A 1 155 ? 9.630 4.066 -16.39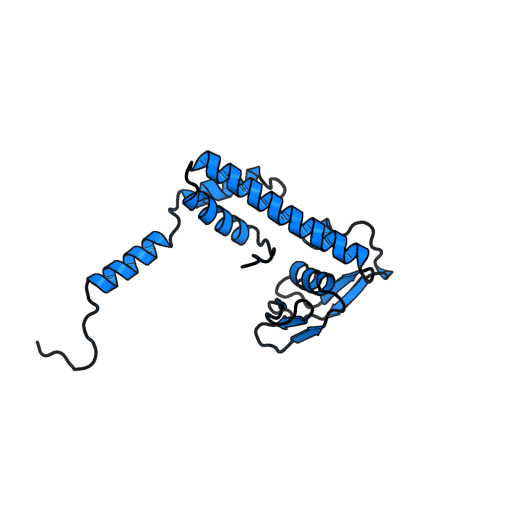5 1.00 81.31 155 SER A CA 1
ATOM 1242 C C . SER A 1 155 ? 8.691 4.499 -15.280 1.00 81.31 155 SER A C 1
ATOM 1244 O O . SER A 1 155 ? 8.139 3.657 -14.567 1.00 81.31 155 SER A O 1
ATOM 1246 N N . GLU A 1 156 ? 8.463 5.801 -15.123 1.00 81.94 156 GLU A N 1
ATOM 1247 C CA . GLU A 1 156 ? 7.517 6.292 -14.130 1.00 81.94 156 GLU A CA 1
ATOM 1248 C C . GLU A 1 156 ? 6.060 5.953 -14.495 1.00 81.94 156 GLU A C 1
ATOM 1250 O O . GLU A 1 156 ? 5.275 5.584 -13.611 1.00 81.94 156 GLU A O 1
ATOM 1255 N N . LEU A 1 157 ? 5.690 6.027 -15.776 1.00 82.50 157 LEU A N 1
ATOM 1256 C CA . LEU A 1 157 ? 4.359 5.630 -16.247 1.00 82.50 157 LEU A CA 1
ATOM 1257 C C . LEU A 1 157 ? 4.105 4.139 -15.980 1.00 82.50 157 LEU A C 1
ATOM 1259 O O . LEU A 1 157 ? 3.101 3.787 -15.354 1.00 82.50 157 LEU A O 1
ATOM 1263 N N . LEU A 1 158 ? 5.058 3.284 -16.346 1.00 81.88 158 LEU A N 1
ATOM 1264 C CA . LEU A 1 158 ? 4.991 1.839 -16.129 1.00 81.88 158 LEU A CA 1
ATOM 1265 C C . LEU A 1 158 ? 5.020 1.472 -14.644 1.00 81.88 158 LEU A C 1
ATOM 1267 O O . LEU A 1 158 ? 4.305 0.574 -14.206 1.00 81.88 158 LEU A O 1
ATOM 1271 N N . THR A 1 159 ? 5.751 2.217 -13.817 1.00 84.25 159 THR A N 1
ATOM 1272 C CA . THR A 1 159 ? 5.727 2.009 -12.362 1.00 84.25 159 THR A CA 1
ATOM 1273 C C . THR A 1 159 ? 4.330 2.264 -11.790 1.00 84.25 159 THR A C 1
ATOM 1275 O O . THR A 1 159 ? 3.841 1.474 -10.981 1.00 84.25 159 THR A O 1
ATOM 1278 N N . LYS A 1 160 ? 3.635 3.317 -12.245 1.00 81.94 160 LYS A N 1
ATOM 1279 C CA . LYS A 1 160 ? 2.244 3.601 -11.833 1.00 81.94 160 LYS A CA 1
ATOM 1280 C C . LYS A 1 160 ? 1.276 2.508 -12.282 1.00 81.94 160 LYS A C 1
ATOM 1282 O O . LYS A 1 160 ? 0.277 2.250 -11.610 1.00 81.94 160 LYS A O 1
ATOM 1287 N N . GLU A 1 161 ? 1.538 1.876 -13.418 1.00 82.50 161 GLU A N 1
ATOM 1288 C CA . GLU A 1 161 ? 0.748 0.745 -13.898 1.00 82.50 161 GLU A CA 1
ATOM 1289 C C . GLU A 1 161 ? 1.014 -0.531 -13.088 1.00 82.50 161 GLU A C 1
ATOM 1291 O O . GLU A 1 161 ? 0.067 -1.202 -12.669 1.00 82.50 161 GLU A O 1
ATOM 1296 N N . ALA A 1 162 ? 2.278 -0.810 -12.764 1.00 81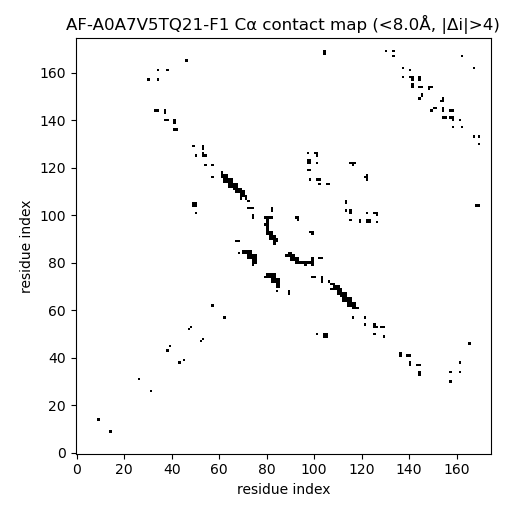.38 162 ALA A N 1
ATOM 1297 C CA . ALA A 1 162 ? 2.674 -1.897 -11.873 1.00 81.38 162 ALA A CA 1
ATOM 1298 C C . ALA A 1 162 ? 2.032 -1.755 -10.484 1.00 81.38 162 ALA A C 1
ATOM 1300 O O . ALA A 1 162 ? 1.472 -2.723 -9.970 1.00 81.38 162 ALA A O 1
ATOM 1301 N N . GLU A 1 163 ? 2.008 -0.549 -9.908 1.00 80.94 163 GLU A N 1
ATOM 1302 C CA . GLU A 1 163 ? 1.318 -0.275 -8.637 1.00 80.94 163 GLU A CA 1
ATOM 1303 C C . GLU A 1 163 ? -0.176 -0.631 -8.694 1.00 80.94 163 GLU A C 1
ATOM 1305 O O . GLU A 1 163 ? -0.705 -1.251 -7.764 1.00 80.94 163 GLU A O 1
ATOM 1310 N N . LYS A 1 164 ? -0.855 -0.282 -9.796 1.00 79.06 164 LYS A N 1
ATOM 1311 C CA . LYS A 1 164 ? -2.273 -0.616 -10.004 1.00 79.06 164 LYS A CA 1
ATOM 1312 C C . LYS A 1 164 ? -2.483 -2.124 -10.123 1.00 79.06 164 LYS A C 1
ATOM 1314 O O . LYS A 1 164 ? -3.407 -2.640 -9.495 1.00 79.06 164 LYS A O 1
ATOM 1319 N N . LYS A 1 165 ? -1.641 -2.830 -10.889 1.00 75.75 165 LYS A N 1
ATOM 1320 C CA . LYS A 1 165 ? -1.736 -4.294 -11.055 1.00 75.75 165 LYS A CA 1
ATOM 1321 C C . LYS A 1 165 ? -1.454 -5.046 -9.754 1.00 75.75 165 LYS A C 1
ATOM 1323 O O . LYS A 1 165 ? -2.096 -6.056 -9.485 1.00 75.75 165 LYS A O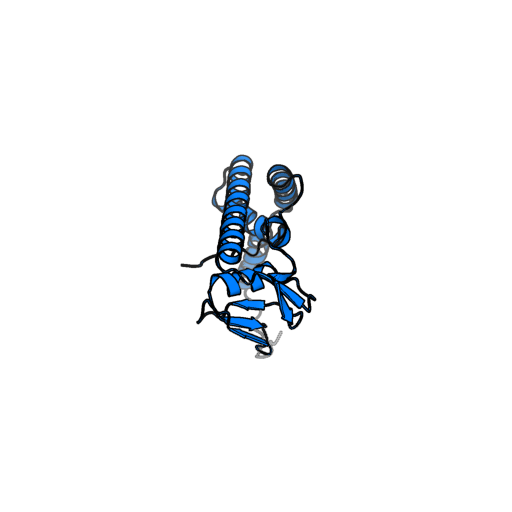 1
ATOM 1328 N N . LEU A 1 166 ? -0.546 -4.530 -8.929 1.00 70.56 166 LEU A N 1
ATOM 1329 C CA . LEU A 1 166 ? -0.214 -5.096 -7.621 1.00 70.56 166 LEU A CA 1
ATOM 1330 C C . LEU A 1 166 ? -1.223 -4.742 -6.516 1.00 70.56 166 LEU A C 1
ATOM 1332 O O . LEU A 1 166 ? -1.072 -5.205 -5.387 1.00 70.56 166 LEU A O 1
ATOM 1336 N N . TYR A 1 167 ? -2.250 -3.936 -6.814 1.00 69.62 167 TYR A N 1
ATOM 1337 C CA . TYR A 1 167 ? -3.228 -3.442 -5.838 1.00 69.62 167 TYR A CA 1
ATOM 1338 C C . TYR A 1 167 ? -2.584 -2.756 -4.617 1.00 69.62 167 TYR A C 1
ATOM 1340 O O . TYR A 1 167 ? -3.154 -2.764 -3.519 1.00 69.62 167 TYR A O 1
ATOM 1348 N N . LEU A 1 168 ? -1.410 -2.137 -4.793 1.00 68.12 168 LEU A N 1
ATOM 1349 C CA . LEU A 1 168 ? -0.716 -1.441 -3.712 1.00 68.12 168 LEU A CA 1
ATOM 1350 C C . LEU A 1 168 ? -1.533 -0.211 -3.306 1.00 68.12 168 LEU A C 1
ATOM 1352 O O . LEU A 1 168 ? -1.698 0.744 -4.061 1.00 68.12 168 LEU A O 1
ATOM 1356 N N . ARG A 1 169 ? -2.077 -0.238 -2.088 1.00 62.44 169 ARG A N 1
ATOM 1357 C CA . ARG A 1 169 ? -2.919 0.841 -1.538 1.00 62.44 169 ARG A CA 1
ATOM 1358 C C . ARG A 1 169 ? -2.147 1.963 -0.844 1.00 62.44 169 ARG A C 1
ATOM 1360 O O . ARG A 1 169 ? -2.764 2.767 -0.144 1.00 62.44 169 ARG A O 1
ATOM 1367 N N . ALA A 1 170 ? -0.827 2.037 -1.009 1.00 54.09 170 ALA A N 1
ATOM 1368 C CA . ALA A 1 170 ? -0.054 3.142 -0.459 1.00 54.09 170 ALA A CA 1
ATOM 1369 C C . ALA A 1 170 ? -0.581 4.460 -1.039 1.00 54.09 170 ALA A C 1
ATOM 1371 O O . ALA A 1 170 ? -0.601 4.670 -2.253 1.00 54.09 170 ALA A O 1
ATOM 1372 N N . LYS A 1 171 ? -1.078 5.341 -0.163 1.00 44.84 171 LYS A N 1
ATOM 1373 C CA . LYS A 1 171 ? -1.566 6.652 -0.584 1.00 44.84 171 LYS A CA 1
ATOM 1374 C C . LYS A 1 171 ? -0.411 7.392 -1.254 1.00 44.84 171 LYS A C 1
ATOM 1376 O O . LYS A 1 171 ? 0.566 7.740 -0.596 1.00 44.84 171 LYS A O 1
ATOM 1381 N N . SER A 1 172 ? -0.575 7.700 -2.538 1.00 36.56 172 SER A N 1
ATOM 1382 C CA . SER A 1 172 ? 0.209 8.726 -3.215 1.00 36.56 172 SER A CA 1
ATOM 1383 C C . SER A 1 172 ? -0.046 10.040 -2.475 1.00 36.56 172 SER A C 1
ATOM 1385 O O . SER A 1 172 ? -1.084 10.679 -2.658 1.00 36.56 172 SER A O 1
ATOM 1387 N N . ASN A 1 173 ? 0.863 10.411 -1.576 1.00 29.27 173 ASN A N 1
ATOM 1388 C CA . ASN A 1 173 ? 0.851 11.704 -0.907 1.00 29.27 173 ASN A CA 1
ATOM 1389 C C . ASN A 1 173 ? 1.120 12.759 -1.990 1.00 29.27 173 ASN A C 1
ATOM 1391 O O . ASN A 1 173 ? 2.268 13.062 -2.308 1.00 29.27 173 ASN A O 1
ATOM 1395 N N . LYS A 1 174 ? 0.063 13.275 -2.626 1.00 29.67 174 LYS A N 1
ATOM 1396 C CA . LYS A 1 174 ? 0.171 14.509 -3.404 1.00 29.67 174 LYS A CA 1
ATOM 1397 C C . LYS A 1 174 ? 0.427 15.635 -2.403 1.00 29.67 174 LYS A C 1
ATOM 1399 O O . LYS A 1 174 ? -0.462 15.975 -1.623 1.00 29.67 174 LYS A O 1
ATOM 1404 N N . ARG A 1 175 ? 1.680 16.093 -2.387 1.00 30.48 175 ARG A N 1
ATOM 1405 C CA . ARG A 1 175 ? 2.097 17.384 -1.834 1.00 30.48 175 ARG A CA 1
ATOM 1406 C C . ARG A 1 175 ? 1.414 18.526 -2.573 1.00 30.48 175 ARG A C 1
ATOM 1408 O O . ARG A 1 175 ? 1.153 18.354 -3.785 1.00 30.48 175 ARG A O 1
#

Secondary structure (DSSP, 8-state):
-PPPTT-PPPPHHHHHHHHHHHHHSS--THHHHHHHHHHHHH-TT-PPPTTGGG--S--GGGEEEEE--SSPEEE-SS-SSEEEETTSS-EEE-SSHHHHHHHHHHPPTT--EEEEES-HHHHHHHHHHHHHHHHHHHHHHHHHHHHHH--HHHHHHHHHHHHHHTT--------

Mean predicted aligned error: 12.78 Å

pLDDT: mean 75.52, std 14.52, range [29.27, 89.69]

Radius of gyration: 21.76 Å; Cα contacts (8 Å, |Δi|>4): 181; chains: 1; bounding box: 47×40×71 Å

Sequence (175 aa):
MIYLPGEAPESAADLGKKALSKILDQPPEYDDRLLEKVLSEVAPEGVKTFPDDFLEGCGQDEMLEISLPGTPLEMDSNSQTTVTSQKRHFRYEAKYPSEAKYIIYAHKIGQTAIRVPKDNRILFKAVVSYEKYCEDIRHQCFLRLLEYTNDEELSELLTKEAEKKLYLRAKSNKR

Foldseek 3Di:
DDDDPDDDDDPPVNVVVVVVVVVVPDDPPVLVVLLVVLQCVLAVPADDAPPPNLQDDFDPVQKDKDFDPLAQWDADPVDLQWIAHPVRPDIDGHPDSLQNQSCNRNDDRRDGMDIDGNDPVSSNSSSVVLLVSLVSSLVSQLVSLCVVVVDNVVSNVSSVVSCVVSVRPNDPPPD

Solvent-accessible surface area (backbone atoms only — not comparable to full-atom values): 10372 Å² total; per-residue (Å²): 138,86,82,72,95,84,69,79,76,80,49,73,66,57,54,47,53,55,49,48,52,55,56,73,70,45,79,58,82,72,50,59,61,52,48,54,50,47,47,48,71,73,34,71,90,51,79,84,49,61,53,70,77,48,60,80,88,76,54,81,87,49,43,43,80,46,82,44,89,30,56,66,64,42,72,44,93,92,35,71,24,34,33,26,29,88,83,62,85,42,77,47,79,39,95,40,46,45,54,29,50,42,52,52,56,46,58,51,80,68,39,50,63,48,78,43,64,68,49,63,68,59,37,40,50,25,45,52,54,49,48,49,49,50,52,51,52,48,50,50,42,28,54,52,37,28,73,74,65,76,31,70,70,60,16,53,54,51,33,57,49,51,39,60,76,66,63,60,76,66,76,80,78,80,126